Protein AF-E4Q4J7-F1 (afdb_monomer)

pLDDT: mean 89.7, std 11.18, range [38.16, 97.06]

Structure (mmCIF, N/CA/C/O backbone):
data_AF-E4Q4J7-F1
#
_entry.id   AF-E4Q4J7-F1
#
loop_
_atom_site.group_PDB
_atom_site.id
_atom_site.type_symbol
_atom_site.label_atom_id
_atom_site.label_alt_id
_atom_site.label_comp_id
_atom_site.label_asym_id
_atom_site.label_entity_id
_atom_site.label_seq_id
_atom_site.pdbx_PDB_ins_code
_atom_site.Cartn_x
_atom_site.Cartn_y
_atom_site.Cartn_z
_atom_site.occupancy
_atom_site.B_iso_or_equiv
_atom_site.auth_seq_id
_atom_site.auth_comp_id
_atom_site.auth_asym_id
_atom_site.auth_atom_id
_atom_site.pdbx_PDB_model_num
ATOM 1 N N . MET A 1 1 ? 32.613 -7.831 -65.034 1.00 47.16 1 MET A N 1
ATOM 2 C CA . MET A 1 1 ? 31.924 -8.223 -66.286 1.00 47.16 1 MET A CA 1
ATOM 3 C C . MET A 1 1 ? 30.961 -7.154 -66.832 1.00 47.16 1 MET A C 1
ATOM 5 O O . MET A 1 1 ? 30.734 -7.147 -68.027 1.00 47.16 1 MET A O 1
ATOM 9 N N . LEU A 1 2 ? 30.450 -6.207 -66.024 1.00 54.28 2 LEU A N 1
ATOM 10 C CA . LEU A 1 2 ? 29.530 -5.141 -66.487 1.00 54.28 2 LEU A CA 1
ATOM 11 C C . LEU A 1 2 ? 30.198 -3.933 -67.187 1.00 54.28 2 LEU A C 1
ATOM 13 O O . LEU A 1 2 ? 29.534 -3.194 -67.905 1.00 54.28 2 LEU A O 1
ATOM 17 N N . LEU A 1 3 ? 31.505 -3.721 -66.998 1.00 57.22 3 LEU A N 1
ATOM 18 C CA . LEU A 1 3 ? 32.235 -2.557 -67.534 1.00 57.22 3 LEU A CA 1
ATOM 19 C C . LEU A 1 3 ? 32.799 -2.752 -68.949 1.00 57.22 3 LEU A C 1
ATOM 21 O O . LEU A 1 3 ? 33.319 -1.803 -69.533 1.00 57.22 3 LEU A O 1
ATOM 25 N N . THR A 1 4 ? 32.759 -3.963 -69.501 1.00 58.78 4 THR A N 1
ATOM 26 C CA . THR A 1 4 ? 33.525 -4.295 -70.712 1.00 58.78 4 THR A CA 1
ATOM 27 C C . THR A 1 4 ? 32.867 -3.822 -72.007 1.00 58.78 4 THR A C 1
ATOM 29 O O . THR A 1 4 ? 33.585 -3.634 -72.981 1.00 58.78 4 THR A O 1
ATOM 32 N N . ASN A 1 5 ? 31.559 -3.529 -72.008 1.00 59.50 5 ASN A N 1
ATOM 33 C CA . ASN A 1 5 ? 30.788 -3.220 -73.225 1.00 59.50 5 ASN A CA 1
ATOM 34 C C . ASN A 1 5 ? 30.154 -1.809 -73.244 1.00 59.50 5 ASN A C 1
ATOM 36 O O . ASN A 1 5 ? 29.135 -1.574 -73.887 1.00 59.50 5 ASN A O 1
ATOM 40 N N . LEU A 1 6 ? 30.728 -0.864 -72.492 1.00 63.12 6 LEU A N 1
ATOM 41 C CA . LEU A 1 6 ? 30.251 0.520 -72.383 1.00 63.12 6 LEU A CA 1
ATOM 42 C C . LEU A 1 6 ? 31.199 1.484 -73.111 1.00 63.12 6 LEU A C 1
ATOM 44 O O . LEU A 1 6 ? 32.414 1.391 -72.943 1.00 63.12 6 LEU A O 1
ATOM 48 N N . GLU A 1 7 ? 30.658 2.446 -73.865 1.00 69.69 7 GLU A N 1
ATOM 49 C CA . GLU A 1 7 ? 31.434 3.568 -74.421 1.00 69.69 7 GLU A CA 1
ATOM 50 C C . GLU A 1 7 ? 32.222 4.282 -73.309 1.00 69.69 7 GLU A C 1
ATOM 52 O O . GLU A 1 7 ? 31.721 4.433 -72.192 1.00 69.69 7 GLU A O 1
ATOM 57 N N . MET A 1 8 ? 33.445 4.743 -73.596 1.00 74.19 8 MET A N 1
ATOM 58 C CA . MET A 1 8 ? 34.385 5.300 -72.603 1.00 74.19 8 MET A CA 1
ATOM 59 C C . MET A 1 8 ? 33.747 6.328 -71.651 1.00 74.19 8 MET A C 1
ATOM 61 O O . MET A 1 8 ? 33.983 6.287 -70.445 1.00 74.19 8 MET A O 1
ATOM 65 N N . ARG A 1 9 ? 32.856 7.186 -72.163 1.00 72.00 9 ARG A N 1
ATOM 66 C CA . ARG A 1 9 ? 32.102 8.178 -71.379 1.00 72.00 9 ARG A CA 1
ATOM 67 C C . ARG A 1 9 ? 31.254 7.553 -70.264 1.00 72.00 9 ARG A C 1
ATOM 69 O O . ARG A 1 9 ? 31.210 8.077 -69.155 1.00 72.00 9 ARG A O 1
ATOM 76 N N . LYS A 1 10 ? 30.609 6.415 -70.527 1.00 75.88 10 LYS A N 1
ATOM 77 C CA . LYS A 1 10 ? 29.767 5.708 -69.549 1.00 75.88 10 LYS A CA 1
ATOM 78 C C . LYS A 1 10 ? 30.607 5.044 -68.451 1.00 75.88 10 LYS A C 1
ATOM 80 O O . LYS A 1 10 ? 30.153 4.980 -67.313 1.00 75.88 10 LYS A O 1
ATOM 85 N N . LYS A 1 11 ? 31.844 4.620 -68.751 1.00 78.69 11 LYS A N 1
ATOM 86 C CA . LYS A 1 11 ? 32.778 4.066 -67.749 1.00 78.69 11 LYS A CA 1
ATOM 87 C C . LYS A 1 11 ? 33.185 5.112 -66.704 1.00 78.69 11 LYS A C 1
ATOM 89 O O . LYS A 1 11 ? 33.155 4.811 -65.515 1.00 78.69 11 LYS A O 1
ATOM 94 N N . PHE A 1 12 ? 33.498 6.339 -67.132 1.00 82.88 12 PHE A N 1
ATOM 95 C CA . PHE A 1 12 ? 33.847 7.437 -66.219 1.00 82.88 12 PHE A CA 1
ATOM 96 C C . PHE A 1 12 ? 32.668 7.873 -65.341 1.00 82.88 12 PHE A C 1
ATOM 98 O O . PHE A 1 12 ? 32.839 8.050 -64.137 1.00 82.88 12 PHE A O 1
ATOM 105 N N . ILE A 1 13 ? 31.463 7.978 -65.914 1.00 85.06 13 ILE A N 1
ATOM 106 C CA . ILE A 1 13 ? 30.245 8.312 -65.155 1.00 85.06 13 ILE A CA 1
ATOM 107 C C . ILE A 1 13 ? 29.952 7.234 -64.102 1.00 85.06 13 ILE A C 1
ATOM 109 O O . ILE A 1 13 ? 29.658 7.556 -62.954 1.00 85.06 13 ILE A O 1
ATOM 113 N N . LEU A 1 14 ? 30.084 5.954 -64.464 1.00 84.25 14 LEU A N 1
ATOM 114 C CA . LEU A 1 14 ? 29.868 4.844 -63.538 1.00 84.25 14 LEU A CA 1
ATOM 115 C C . LEU A 1 14 ? 30.886 4.845 -62.388 1.00 84.25 14 LEU A C 1
ATOM 117 O O . LEU A 1 14 ? 30.500 4.662 -61.238 1.00 84.25 14 LEU A O 1
ATOM 121 N N . ALA A 1 15 ? 32.167 5.088 -62.679 1.00 85.31 15 ALA A N 1
ATOM 122 C CA . ALA A 1 15 ? 33.211 5.169 -61.658 1.00 85.31 15 ALA A CA 1
ATOM 123 C C . ALA A 1 15 ? 32.968 6.325 -60.673 1.00 85.31 15 ALA A C 1
ATOM 125 O O . ALA A 1 15 ? 33.096 6.139 -59.463 1.00 85.31 15 ALA A O 1
ATOM 126 N N . PHE A 1 16 ? 32.551 7.488 -61.183 1.00 86.56 16 PHE A N 1
ATOM 127 C CA . PHE A 1 16 ? 32.196 8.640 -60.357 1.00 86.56 16 PHE A CA 1
ATOM 128 C C . PHE A 1 16 ? 31.006 8.341 -59.434 1.00 86.56 16 PHE A C 1
ATOM 130 O O . PHE A 1 16 ? 31.081 8.589 -58.232 1.00 86.56 16 PHE A O 1
ATOM 137 N N . LEU A 1 17 ? 29.938 7.737 -59.968 1.00 86.62 17 LEU A N 1
ATOM 138 C CA . LEU A 1 17 ? 28.767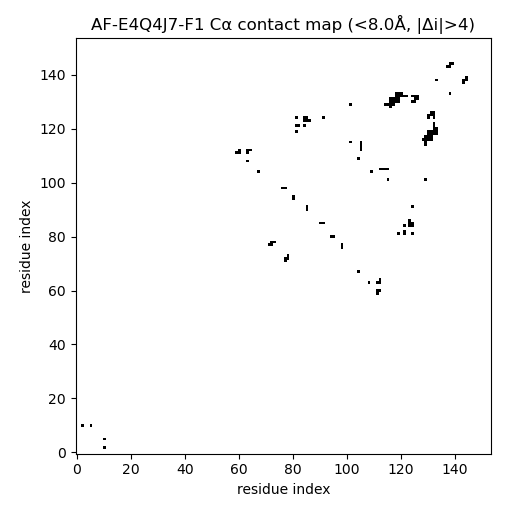 7.346 -59.178 1.00 86.62 17 LEU A CA 1
ATOM 139 C C . LEU A 1 17 ? 29.141 6.331 -58.092 1.00 86.62 17 LEU A C 1
ATOM 141 O O . LEU A 1 17 ? 28.819 6.532 -56.926 1.00 86.62 17 LEU A O 1
ATOM 145 N N . ILE A 1 18 ? 29.871 5.272 -58.444 1.00 88.00 18 ILE A N 1
ATOM 146 C CA . ILE A 1 18 ? 30.297 4.245 -57.483 1.00 88.00 18 ILE A CA 1
ATOM 147 C C . ILE A 1 18 ? 31.143 4.869 -56.363 1.00 88.00 18 ILE A C 1
ATOM 149 O O . ILE A 1 18 ? 30.888 4.612 -55.188 1.00 88.00 18 ILE A O 1
ATOM 153 N N . SER A 1 19 ? 32.098 5.737 -56.705 1.00 87.94 19 SER A N 1
ATOM 154 C CA . SER A 1 19 ? 32.949 6.410 -55.719 1.00 87.94 19 SER A CA 1
ATOM 155 C C . SER A 1 19 ? 32.176 7.356 -54.795 1.00 87.94 19 SER A C 1
ATOM 157 O O . SER A 1 19 ? 32.579 7.530 -53.649 1.00 87.94 19 SER A O 1
ATOM 159 N N . ALA A 1 20 ? 31.092 7.972 -55.271 1.00 89.19 20 ALA A N 1
ATOM 160 C CA . ALA A 1 20 ? 30.261 8.864 -54.465 1.00 89.19 20 ALA A CA 1
ATOM 161 C C . ALA A 1 20 ? 29.270 8.097 -53.572 1.00 89.19 20 ALA A C 1
ATOM 163 O O . ALA A 1 20 ? 29.040 8.482 -52.426 1.00 89.19 20 ALA A O 1
ATOM 164 N N . PHE A 1 21 ? 28.701 6.997 -54.073 1.00 91.69 21 PHE A N 1
ATOM 165 C CA . PHE A 1 21 ? 27.676 6.232 -53.361 1.00 91.69 21 PHE A CA 1
ATOM 166 C C . PHE A 1 21 ? 28.242 5.233 -52.354 1.00 91.69 21 PHE A C 1
ATOM 168 O O . PHE A 1 21 ? 27.626 5.042 -51.307 1.00 91.69 21 PHE A O 1
ATOM 175 N N . ILE A 1 22 ? 29.405 4.620 -52.614 1.00 92.69 22 ILE A N 1
ATOM 176 C CA . ILE A 1 22 ? 30.004 3.649 -51.681 1.00 92.69 22 ILE A CA 1
ATOM 177 C C . ILE A 1 22 ? 30.156 4.238 -50.265 1.00 92.69 22 ILE A C 1
ATOM 179 O O . ILE A 1 22 ? 29.662 3.609 -49.328 1.00 92.69 22 ILE A O 1
ATOM 183 N N . PRO A 1 23 ? 30.747 5.434 -50.066 1.00 93.06 23 PRO A N 1
ATOM 184 C CA . PRO A 1 23 ? 30.889 6.009 -48.729 1.00 93.06 23 PRO A CA 1
ATOM 185 C C . PRO A 1 23 ? 29.544 6.256 -48.036 1.00 93.06 23 PRO A C 1
ATOM 187 O O . PRO A 1 23 ? 29.406 5.983 -46.847 1.00 93.06 23 PRO A O 1
ATOM 190 N N . GLN A 1 24 ? 28.533 6.714 -48.780 1.00 95.12 24 GLN A N 1
ATOM 191 C CA . GLN A 1 24 ? 27.194 6.975 -48.241 1.00 95.12 24 GLN A CA 1
ATOM 192 C C . GLN A 1 24 ? 26.503 5.683 -47.788 1.00 95.12 24 GLN A C 1
ATOM 194 O O . GLN A 1 24 ? 25.906 5.642 -46.714 1.00 95.12 24 GLN A O 1
ATOM 199 N N . ILE A 1 25 ? 26.633 4.607 -48.569 1.00 94.31 25 ILE A N 1
ATOM 200 C CA . ILE A 1 25 ? 26.087 3.288 -48.223 1.00 94.31 25 ILE A CA 1
ATOM 201 C C . ILE A 1 25 ? 26.781 2.736 -46.975 1.00 94.31 25 ILE A C 1
ATOM 203 O O . ILE A 1 25 ? 26.106 2.259 -46.067 1.00 94.31 25 ILE A O 1
ATOM 207 N N . VAL A 1 26 ? 28.112 2.838 -46.893 1.00 94.94 26 VAL A N 1
ATOM 208 C CA . VAL A 1 26 ? 28.879 2.383 -45.722 1.00 94.94 26 VAL A CA 1
ATOM 209 C C . VAL A 1 26 ? 28.442 3.126 -44.459 1.00 94.94 26 VAL A C 1
ATOM 211 O O . VAL A 1 26 ? 28.166 2.491 -43.442 1.00 94.94 26 VAL A O 1
ATOM 214 N N . LEU A 1 27 ? 28.307 4.454 -44.527 1.00 95.38 27 LEU A N 1
ATOM 215 C CA . LEU A 1 27 ? 27.806 5.255 -43.408 1.00 95.38 27 LEU A CA 1
ATOM 216 C C . LEU A 1 27 ? 26.376 4.861 -43.023 1.00 95.38 27 LEU A C 1
ATOM 218 O O . LEU A 1 27 ? 26.091 4.681 -41.841 1.00 95.38 27 LEU A O 1
ATOM 222 N N . GLY A 1 28 ? 25.496 4.666 -44.008 1.00 95.12 28 GLY A N 1
ATOM 223 C CA . GLY A 1 28 ? 24.122 4.220 -43.783 1.00 95.12 28 GLY A CA 1
ATOM 224 C C . GLY A 1 28 ? 24.048 2.868 -43.071 1.00 95.12 28 GLY A C 1
ATOM 225 O O . GLY A 1 28 ? 23.287 2.723 -42.117 1.00 95.12 28 GLY A O 1
ATOM 226 N N . ILE A 1 29 ? 24.880 1.902 -43.474 1.00 96.06 29 ILE A N 1
ATOM 227 C CA . ILE A 1 29 ? 24.954 0.579 -42.837 1.00 96.06 29 ILE A CA 1
ATOM 228 C C . ILE A 1 29 ? 25.428 0.705 -41.387 1.00 96.06 29 ILE A C 1
ATOM 230 O O . ILE A 1 29 ? 24.801 0.142 -40.492 1.00 96.06 29 ILE A O 1
ATOM 234 N N . ILE A 1 30 ? 26.496 1.465 -41.130 1.00 95.75 30 ILE A N 1
ATOM 235 C CA . ILE A 1 30 ? 27.017 1.664 -39.769 1.00 95.75 30 ILE A CA 1
ATOM 236 C C . ILE A 1 30 ? 25.954 2.317 -38.880 1.00 95.75 30 ILE A C 1
ATOM 238 O O . ILE A 1 30 ? 25.717 1.858 -37.762 1.00 95.75 30 ILE A O 1
ATOM 242 N N . LEU A 1 31 ? 25.284 3.363 -39.367 1.00 94.75 31 LEU A N 1
ATOM 243 C CA . LEU A 1 31 ? 24.216 4.037 -38.629 1.00 94.75 31 LEU A CA 1
ATOM 244 C C . LEU A 1 31 ? 23.050 3.091 -38.339 1.00 94.75 31 LEU A C 1
ATOM 246 O O . LEU A 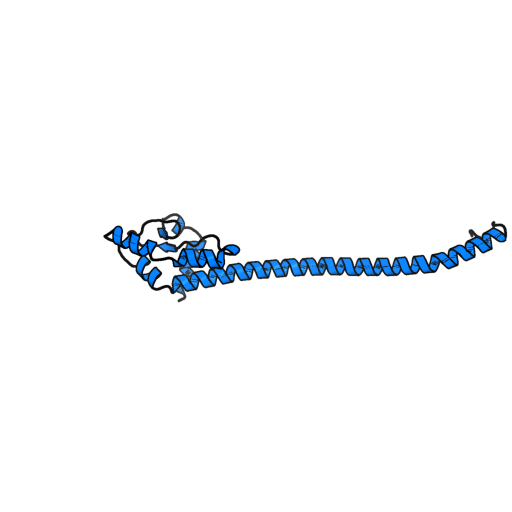1 31 ? 22.590 3.024 -37.202 1.00 94.75 31 LEU A O 1
ATOM 250 N N . PHE A 1 32 ? 22.612 2.322 -39.335 1.00 95.50 32 PHE A N 1
ATOM 251 C CA . PHE A 1 32 ? 21.530 1.358 -39.175 1.00 95.50 32 PHE A CA 1
ATOM 252 C C . PHE A 1 32 ? 21.853 0.300 -38.112 1.00 95.50 32 PHE A C 1
ATOM 254 O O . PHE A 1 32 ? 21.036 0.053 -37.226 1.00 95.50 32 PHE A O 1
ATOM 261 N N . LEU A 1 33 ? 23.058 -0.278 -38.148 1.00 94.50 33 LEU A N 1
ATOM 262 C CA . LEU A 1 33 ? 23.490 -1.278 -37.167 1.00 94.50 33 LEU A CA 1
ATOM 263 C C . LEU A 1 33 ? 23.525 -0.708 -35.742 1.00 94.50 33 LEU A C 1
ATOM 265 O O . LEU A 1 33 ? 23.045 -1.356 -34.811 1.00 94.50 33 LEU A O 1
ATOM 269 N N . ASN A 1 34 ? 24.030 0.518 -35.570 1.00 93.69 34 ASN A N 1
ATOM 270 C CA . ASN A 1 34 ? 24.059 1.187 -34.266 1.00 93.69 34 ASN A CA 1
ATOM 271 C C . ASN A 1 34 ? 22.652 1.494 -33.743 1.00 93.69 34 ASN A C 1
ATOM 273 O O . ASN A 1 34 ? 22.342 1.197 -32.590 1.00 93.69 34 ASN A O 1
ATOM 277 N N . LEU A 1 35 ? 21.776 2.046 -34.587 1.00 93.25 35 LEU A N 1
ATOM 278 C CA . LEU A 1 35 ? 20.394 2.348 -34.208 1.00 93.25 35 LEU A CA 1
ATOM 279 C C . LEU A 1 35 ? 19.632 1.083 -33.815 1.00 93.25 35 LEU A C 1
ATOM 281 O O . LEU A 1 35 ? 18.884 1.095 -32.835 1.00 93.25 35 LEU A O 1
ATOM 285 N N . HIS A 1 36 ? 19.849 -0.015 -34.538 1.00 92.88 36 HIS A N 1
ATOM 286 C CA . HIS A 1 36 ? 19.245 -1.298 -34.209 1.00 92.88 36 HIS A CA 1
ATOM 287 C C . HIS A 1 36 ? 19.715 -1.808 -32.838 1.00 92.88 36 HIS A C 1
ATOM 289 O O . HIS A 1 36 ? 18.889 -2.204 -32.014 1.00 92.88 36 HIS A O 1
ATOM 295 N N . ALA A 1 37 ? 21.022 -1.748 -32.559 1.00 91.19 37 ALA A N 1
ATOM 296 C CA . ALA A 1 37 ? 21.584 -2.152 -31.269 1.00 91.19 37 ALA A CA 1
ATOM 297 C C . ALA A 1 37 ? 21.025 -1.318 -30.102 1.00 91.19 37 ALA A C 1
ATOM 299 O O . ALA A 1 37 ? 20.540 -1.883 -29.121 1.00 91.19 37 ALA A O 1
ATOM 300 N N . ILE A 1 38 ? 21.000 0.012 -30.247 1.00 92.56 38 ILE A N 1
ATOM 301 C CA . ILE A 1 38 ? 20.454 0.939 -29.241 1.00 92.56 38 ILE A CA 1
ATOM 302 C C . ILE A 1 38 ? 18.966 0.667 -28.999 1.00 92.56 38 ILE A C 1
ATOM 304 O O . ILE A 1 38 ? 18.509 0.646 -27.858 1.00 92.56 38 ILE A O 1
ATOM 308 N N . THR A 1 39 ? 18.192 0.441 -30.062 1.00 90.94 39 THR A N 1
ATOM 309 C CA . THR A 1 39 ? 16.748 0.184 -29.948 1.00 90.94 39 THR A CA 1
ATOM 310 C C . THR A 1 39 ? 16.474 -1.119 -29.200 1.00 90.94 39 THR A C 1
ATOM 312 O O . THR A 1 39 ? 15.604 -1.152 -28.327 1.00 90.94 39 THR A O 1
ATOM 315 N N . LEU A 1 40 ? 17.236 -2.175 -29.494 1.00 91.31 40 LEU A N 1
ATOM 316 C CA . LEU A 1 40 ? 17.114 -3.459 -28.808 1.00 91.31 40 LEU A CA 1
ATOM 317 C C . LEU A 1 40 ? 17.476 -3.342 -27.321 1.00 91.31 40 LEU A C 1
ATOM 319 O O . LEU A 1 40 ? 16.730 -3.815 -26.462 1.00 91.31 40 LEU A O 1
ATOM 323 N N . GLU A 1 41 ? 18.587 -2.677 -27.009 1.00 93.31 41 GLU A N 1
ATOM 324 C CA . GLU A 1 41 ? 19.016 -2.449 -25.629 1.00 93.31 41 GLU A CA 1
ATOM 325 C C . GLU A 1 41 ? 17.989 -1.619 -24.847 1.00 93.31 41 GLU A C 1
ATOM 327 O O . GLU A 1 41 ? 17.607 -1.982 -23.731 1.00 93.31 41 GLU A O 1
ATOM 332 N N . ASN A 1 42 ? 17.466 -0.552 -25.454 1.00 92.31 42 ASN A N 1
ATOM 333 C CA . ASN A 1 42 ? 16.413 0.267 -24.863 1.00 92.31 42 ASN A CA 1
ATOM 334 C C . ASN A 1 42 ? 15.140 -0.541 -24.605 1.00 92.31 42 ASN A C 1
ATOM 336 O O . ASN A 1 42 ? 14.562 -0.421 -23.528 1.00 92.31 42 ASN A O 1
ATOM 340 N N . ALA A 1 43 ? 14.711 -1.394 -25.540 1.00 87.75 43 ALA A N 1
ATOM 341 C CA . ALA A 1 43 ? 13.535 -2.241 -25.347 1.00 87.75 43 ALA A CA 1
ATOM 342 C C . ALA A 1 43 ? 13.708 -3.196 -24.150 1.00 87.75 43 ALA A C 1
ATOM 344 O O . ALA A 1 43 ? 12.807 -3.324 -23.312 1.00 87.75 43 ALA A O 1
ATOM 345 N N . ILE A 1 44 ? 14.887 -3.810 -24.012 1.00 90.44 44 ILE A N 1
ATOM 346 C CA . ILE A 1 44 ? 15.211 -4.695 -22.882 1.00 90.44 44 ILE A CA 1
ATOM 347 C C . ILE A 1 44 ? 15.234 -3.907 -21.566 1.00 90.44 44 ILE A C 1
ATOM 349 O O . ILE A 1 44 ? 14.627 -4.327 -20.577 1.00 90.44 44 ILE A O 1
ATOM 353 N N . ASN A 1 45 ? 15.907 -2.758 -21.541 1.00 92.38 45 ASN A N 1
ATOM 354 C CA . ASN A 1 45 ? 16.042 -1.933 -20.341 1.00 92.38 45 ASN A CA 1
ATOM 355 C C . ASN A 1 45 ? 14.704 -1.332 -19.900 1.00 92.38 45 ASN A C 1
ATOM 357 O O . ASN A 1 45 ? 14.402 -1.338 -18.708 1.00 92.38 45 ASN A O 1
ATOM 361 N N . ASN A 1 46 ? 13.870 -0.888 -20.840 1.00 88.94 46 ASN A N 1
ATOM 362 C CA . ASN A 1 46 ? 12.519 -0.408 -20.556 1.00 88.94 46 ASN A CA 1
ATOM 363 C C . ASN A 1 46 ? 11.650 -1.520 -19.963 1.00 88.94 46 ASN A C 1
ATOM 365 O O . ASN A 1 46 ? 10.975 -1.297 -18.965 1.00 88.94 46 ASN A O 1
ATOM 369 N N . THR A 1 47 ? 11.729 -2.741 -20.500 1.00 85.94 47 THR A N 1
ATOM 370 C CA . THR A 1 47 ? 11.006 -3.892 -19.931 1.00 85.94 47 THR A CA 1
ATOM 371 C C . THR A 1 47 ? 11.438 -4.168 -18.489 1.00 85.94 47 THR A C 1
ATOM 373 O O . THR A 1 47 ? 10.595 -4.342 -17.609 1.00 85.94 47 THR A O 1
ATOM 376 N N . LYS A 1 48 ? 12.749 -4.157 -18.211 1.00 91.81 48 LYS A N 1
ATOM 377 C CA . LYS A 1 48 ? 13.278 -4.340 -16.849 1.00 91.81 48 LYS A CA 1
ATOM 378 C C . LYS A 1 48 ? 12.827 -3.227 -15.899 1.00 91.81 48 LYS A C 1
ATOM 380 O O . LYS A 1 48 ? 12.421 -3.532 -14.780 1.00 91.81 48 LYS A O 1
ATOM 385 N N . ARG A 1 49 ? 12.872 -1.965 -16.340 1.00 93.56 49 ARG A N 1
ATOM 386 C CA . ARG A 1 49 ? 12.410 -0.804 -15.561 1.00 93.56 49 ARG A CA 1
ATOM 387 C C . ARG A 1 49 ? 10.929 -0.906 -15.232 1.00 93.56 49 ARG A C 1
ATOM 389 O O . ARG A 1 49 ? 10.583 -0.830 -14.064 1.00 93.56 49 ARG A O 1
ATOM 396 N N . ASN A 1 50 ? 10.088 -1.228 -16.213 1.00 93.19 50 ASN A N 1
ATOM 397 C CA . ASN A 1 50 ? 8.654 -1.403 -15.989 1.00 93.19 50 ASN A CA 1
ATOM 398 C C . ASN A 1 50 ? 8.367 -2.456 -14.905 1.00 93.19 50 ASN A C 1
ATOM 400 O O . ASN A 1 50 ? 7.528 -2.239 -14.035 1.00 93.19 50 ASN A O 1
ATOM 404 N N . VAL A 1 51 ? 9.086 -3.586 -14.907 1.00 94.38 51 VAL A N 1
ATOM 405 C CA . VAL A 1 51 ? 8.945 -4.611 -13.855 1.00 94.38 51 VAL A CA 1
ATOM 406 C C . VAL A 1 51 ? 9.406 -4.090 -12.490 1.00 94.38 51 VAL A C 1
ATOM 408 O O . VAL A 1 51 ? 8.765 -4.368 -11.475 1.00 94.38 51 VAL A O 1
ATOM 411 N N . GLN A 1 52 ? 10.505 -3.333 -12.441 1.00 94.75 52 GLN A N 1
ATOM 412 C CA . GLN A 1 52 ? 10.983 -2.706 -11.205 1.00 94.75 52 GLN A CA 1
ATOM 413 C C . GLN A 1 52 ? 9.985 -1.680 -10.660 1.00 94.75 52 GLN A C 1
ATOM 415 O O . GLN A 1 52 ? 9.745 -1.664 -9.452 1.00 94.75 52 GLN A O 1
ATOM 420 N N . ASP A 1 53 ? 9.366 -0.889 -11.531 1.00 94.38 53 ASP A N 1
ATOM 421 C CA . ASP A 1 53 ? 8.360 0.103 -11.161 1.00 94.38 53 ASP A CA 1
ATOM 422 C C . ASP A 1 53 ? 7.111 -0.576 -10.598 1.00 94.38 53 ASP A C 1
ATOM 424 O O . ASP A 1 53 ? 6.662 -0.222 -9.510 1.00 94.38 53 ASP A O 1
ATOM 428 N N . VAL A 1 54 ? 6.620 -1.639 -11.247 1.00 94.56 54 VAL A N 1
ATOM 429 C CA . VAL A 1 54 ? 5.510 -2.455 -10.722 1.00 94.56 54 VAL A CA 1
ATOM 430 C C . VAL A 1 54 ? 5.854 -3.042 -9.353 1.00 94.56 54 VAL A C 1
ATOM 432 O O . VAL A 1 54 ? 5.041 -2.979 -8.429 1.00 94.56 54 VAL A O 1
ATOM 435 N N . LYS A 1 55 ? 7.069 -3.582 -9.183 1.00 94.44 55 LYS A N 1
ATOM 436 C CA . LYS A 1 55 ? 7.531 -4.107 -7.888 1.00 94.44 55 LYS A CA 1
ATOM 437 C C . LYS A 1 55 ? 7.538 -3.017 -6.817 1.00 94.44 55 LYS A C 1
ATOM 439 O O . LYS A 1 55 ? 7.122 -3.278 -5.689 1.00 94.44 55 LYS A O 1
ATOM 444 N N . LYS A 1 56 ? 8.010 -1.817 -7.154 1.00 94.88 56 LYS A N 1
ATOM 445 C CA . LYS A 1 56 ? 8.044 -0.676 -6.237 1.00 94.88 56 LYS A CA 1
ATOM 446 C C . LYS A 1 56 ? 6.634 -0.246 -5.845 1.00 94.88 56 LYS A C 1
ATOM 448 O O . LYS A 1 56 ? 6.350 -0.170 -4.658 1.00 94.88 56 LYS A O 1
ATOM 453 N N . SER A 1 57 ? 5.732 -0.080 -6.810 1.00 93.56 57 SER A N 1
ATOM 454 C CA . SER A 1 57 ? 4.334 0.264 -6.536 1.00 93.56 57 SER A CA 1
ATOM 455 C C . SER A 1 57 ? 3.648 -0.772 -5.646 1.00 93.56 57 SER A C 1
ATOM 457 O O . SER A 1 57 ? 2.980 -0.402 -4.684 1.00 93.56 57 SER A O 1
ATOM 459 N N . LEU A 1 58 ? 3.849 -2.068 -5.905 1.00 95.50 58 LEU A N 1
ATOM 460 C CA . LEU A 1 58 ? 3.311 -3.126 -5.047 1.00 95.50 58 LEU A CA 1
ATOM 461 C C . LEU A 1 58 ? 3.895 -3.058 -3.630 1.00 95.50 58 LEU A C 1
ATOM 463 O O . LEU A 1 58 ? 3.162 -3.192 -2.653 1.00 95.50 58 LEU A O 1
ATOM 467 N N . SER A 1 59 ? 5.204 -2.832 -3.516 1.00 95.75 59 SER A N 1
ATOM 468 C CA . SER A 1 59 ? 5.874 -2.652 -2.228 1.00 95.75 59 SER A CA 1
ATOM 469 C C . SER A 1 59 ? 5.293 -1.470 -1.450 1.00 95.75 59 SER A C 1
ATOM 471 O O . SER A 1 59 ? 5.010 -1.620 -0.267 1.00 95.75 59 SER A O 1
ATOM 473 N N . ASP A 1 60 ? 5.056 -0.330 -2.097 1.00 92.88 60 ASP A N 1
ATOM 474 C CA . ASP A 1 60 ? 4.487 0.860 -1.455 1.00 92.88 60 ASP A CA 1
ATOM 475 C C . ASP A 1 60 ? 3.048 0.609 -0.970 1.00 92.88 60 ASP A C 1
ATOM 477 O O . ASP A 1 60 ? 2.673 1.013 0.132 1.00 92.88 60 ASP A O 1
ATOM 481 N N . VAL A 1 61 ? 2.236 -0.111 -1.756 1.00 95.69 61 VAL A N 1
ATOM 482 C CA . VAL A 1 61 ? 0.883 -0.526 -1.342 1.00 95.69 61 VAL A CA 1
ATOM 483 C C . VAL A 1 61 ? 0.943 -1.439 -0.114 1.00 95.69 61 VAL A C 1
ATOM 485 O O . VAL A 1 61 ? 0.230 -1.202 0.862 1.00 95.69 61 VAL A O 1
ATOM 488 N N . LEU A 1 62 ? 1.812 -2.455 -0.130 1.00 95.00 62 LEU A N 1
ATOM 489 C CA . LEU A 1 62 ? 1.962 -3.398 0.983 1.00 95.00 62 LEU A CA 1
ATOM 490 C C . LEU A 1 62 ? 2.495 -2.720 2.248 1.00 95.00 62 LEU A C 1
ATOM 492 O O . LEU A 1 62 ? 1.981 -2.974 3.334 1.00 95.00 62 LEU A O 1
ATOM 496 N N . GLN A 1 63 ? 3.485 -1.835 2.122 1.00 95.25 63 GLN A N 1
ATOM 497 C CA . GLN A 1 63 ? 4.027 -1.084 3.256 1.00 95.25 63 GLN A CA 1
ATOM 498 C C . GLN A 1 63 ? 2.964 -0.189 3.895 1.00 95.25 63 GLN A C 1
ATOM 500 O O . GLN A 1 63 ? 2.838 -0.187 5.119 1.00 95.25 63 GLN A O 1
ATOM 505 N N . ASN A 1 64 ? 2.141 0.497 3.094 1.00 95.31 64 ASN A N 1
ATOM 506 C CA . ASN A 1 64 ? 1.025 1.287 3.619 1.00 95.31 64 ASN A CA 1
ATOM 507 C C . ASN A 1 64 ? -0.003 0.408 4.340 1.00 95.31 64 ASN A C 1
ATOM 509 O O . ASN A 1 64 ? -0.447 0.762 5.431 1.00 95.31 64 ASN A O 1
ATOM 513 N N . ALA A 1 65 ? -0.353 -0.751 3.774 1.00 94.56 65 ALA A N 1
ATOM 514 C CA . ALA A 1 65 ? -1.286 -1.685 4.402 1.00 94.56 65 ALA A CA 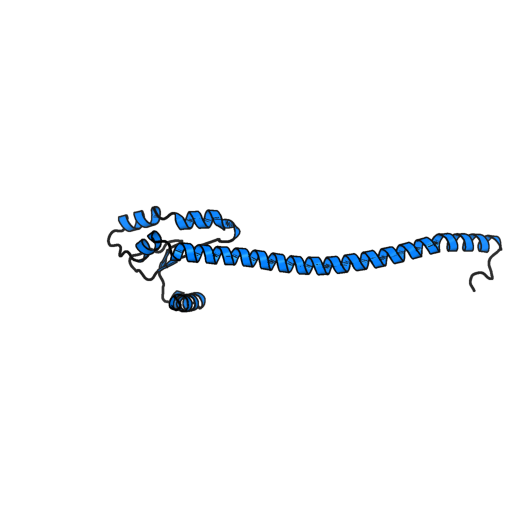1
ATOM 515 C C . ALA A 1 65 ? -0.762 -2.209 5.751 1.00 94.56 65 ALA A C 1
ATOM 517 O O . ALA A 1 65 ? -1.512 -2.249 6.729 1.00 94.56 65 ALA A O 1
ATOM 518 N N . VAL A 1 66 ? 0.526 -2.561 5.831 1.00 93.94 66 VAL A N 1
ATOM 519 C CA . VAL A 1 66 ? 1.180 -2.996 7.079 1.00 93.94 66 VAL A CA 1
ATOM 520 C C . VAL A 1 66 ? 1.221 -1.862 8.099 1.00 93.94 66 VAL A C 1
ATOM 522 O O . VAL A 1 66 ? 0.860 -2.070 9.255 1.00 93.94 66 VAL A O 1
ATOM 525 N N . TYR A 1 67 ? 1.612 -0.657 7.682 1.00 95.38 67 TYR A N 1
ATOM 526 C CA . TYR A 1 67 ? 1.653 0.511 8.560 1.00 95.38 67 TYR A CA 1
ATOM 527 C C . TYR A 1 67 ? 0.277 0.816 9.164 1.00 95.38 67 TYR A C 1
ATOM 529 O O . TYR A 1 67 ? 0.161 0.954 10.380 1.00 95.38 67 TYR A O 1
ATOM 537 N N . ILE A 1 68 ? -0.769 0.858 8.333 1.00 96.12 68 ILE A N 1
ATOM 538 C CA . ILE A 1 68 ? -2.155 1.070 8.775 1.00 96.12 68 ILE A CA 1
ATOM 539 C C . ILE A 1 68 ? -2.585 -0.031 9.743 1.00 96.12 68 ILE A C 1
ATOM 541 O O . ILE A 1 68 ? -3.120 0.274 10.805 1.00 96.12 68 ILE A O 1
ATOM 545 N N . SER A 1 69 ? -2.318 -1.296 9.405 1.00 94.19 69 SER A N 1
ATOM 546 C CA . SER A 1 69 ? -2.682 -2.436 10.254 1.00 94.19 69 SER A CA 1
ATOM 547 C C . SER A 1 69 ? -2.027 -2.336 11.631 1.00 94.19 69 SER A C 1
ATOM 549 O O . SER A 1 69 ? -2.713 -2.464 12.638 1.00 94.19 69 SER A O 1
ATOM 551 N N . ASN A 1 70 ? -0.728 -2.026 11.688 1.00 94.44 70 ASN A N 1
ATOM 552 C CA . ASN A 1 70 ? -0.002 -1.852 12.948 1.00 94.44 70 ASN A CA 1
ATOM 553 C C . ASN A 1 70 ? -0.500 -0.642 13.741 1.00 94.44 70 ASN A C 1
ATOM 555 O O . ASN A 1 70 ? -0.640 -0.721 14.959 1.00 94.44 70 ASN A O 1
ATOM 559 N N . LYS A 1 71 ? -0.786 0.474 13.062 1.00 95.81 71 LYS A N 1
ATOM 560 C CA . LYS A 1 71 ? -1.312 1.677 13.711 1.00 95.81 71 LYS A CA 1
ATOM 561 C C . LYS A 1 71 ? -2.661 1.402 14.372 1.00 95.81 71 LYS A C 1
ATOM 563 O O . LYS A 1 71 ? -2.836 1.766 15.526 1.00 95.81 71 LYS A O 1
ATOM 568 N N . LEU A 1 72 ? -3.575 0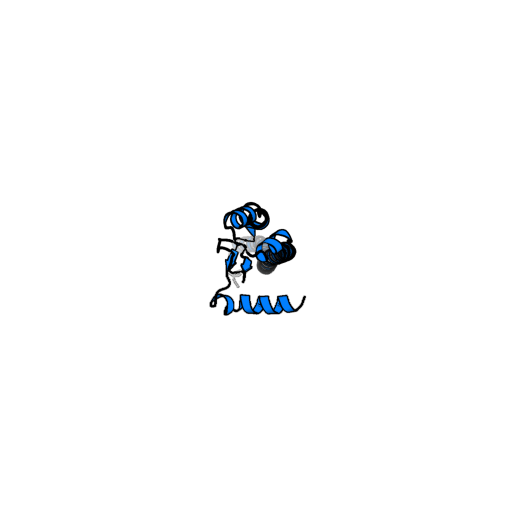.741 13.660 1.00 95.88 72 LEU A N 1
ATOM 569 C CA . LEU A 1 72 ? -4.895 0.373 14.177 1.00 95.88 72 LEU A CA 1
ATOM 570 C C . LEU A 1 72 ? -4.802 -0.697 15.270 1.00 95.88 72 LEU A C 1
ATOM 572 O O . LEU A 1 72 ? -5.513 -0.611 16.262 1.00 95.88 72 LEU A O 1
ATOM 576 N N . TYR A 1 73 ? -3.902 -1.672 15.130 1.00 92.50 73 TYR A N 1
ATOM 577 C CA . TYR A 1 73 ? -3.673 -2.699 16.150 1.00 92.50 73 TYR A CA 1
ATOM 578 C C . TYR A 1 73 ? -3.227 -2.104 17.495 1.00 92.50 73 TYR A C 1
ATOM 580 O O . TYR A 1 73 ? -3.634 -2.581 18.549 1.00 92.50 73 TYR A O 1
ATOM 588 N N . LEU A 1 74 ? -2.409 -1.048 17.461 1.00 94.94 74 LEU A N 1
ATOM 589 C CA . LEU A 1 74 ? -1.904 -0.357 18.652 1.00 94.94 74 LEU A CA 1
ATOM 590 C C . LEU A 1 74 ? -2.798 0.810 19.109 1.00 94.94 74 LEU A C 1
ATOM 592 O O . LEU A 1 74 ? -2.468 1.496 20.081 1.00 94.94 74 LEU A O 1
ATOM 596 N N . ASP A 1 75 ? -3.907 1.069 18.417 1.00 97.06 75 ASP A N 1
ATOM 597 C CA . ASP A 1 75 ? -4.817 2.162 18.739 1.00 97.06 75 ASP A CA 1
ATOM 598 C C . ASP A 1 75 ? -5.660 1.803 19.968 1.00 97.06 75 ASP A C 1
ATOM 600 O O . ASP A 1 75 ? -6.558 0.959 19.925 1.00 97.06 75 ASP A O 1
ATOM 604 N N . LYS A 1 76 ? -5.381 2.491 21.079 1.00 96.44 76 LYS A N 1
ATOM 605 C CA . LYS A 1 76 ? -6.097 2.299 22.343 1.00 96.44 76 LYS A CA 1
ATOM 606 C C . LYS A 1 76 ? -7.592 2.564 22.210 1.00 96.44 76 LYS A C 1
ATOM 608 O O . LYS A 1 76 ? -8.379 1.777 22.716 1.00 96.44 76 LYS A O 1
ATOM 613 N N . LYS A 1 77 ? -7.989 3.620 21.495 1.00 96.25 77 LYS A N 1
ATOM 614 C CA . LYS A 1 77 ? -9.405 3.970 21.355 1.00 96.25 77 LYS A CA 1
ATOM 615 C C . LYS A 1 77 ? -10.145 2.898 20.563 1.00 96.25 77 LYS A C 1
ATOM 617 O O . LYS A 1 77 ? -11.253 2.528 20.933 1.00 96.25 77 LYS A O 1
ATOM 622 N N . LEU A 1 78 ? -9.527 2.359 19.511 1.00 96.69 78 LEU A N 1
ATOM 623 C CA . LEU A 1 78 ? -10.105 1.229 18.784 1.00 96.69 78 LEU A CA 1
ATOM 624 C C . LEU A 1 78 ? -10.211 -0.016 19.673 1.00 96.69 78 LEU A C 1
ATOM 626 O O . LEU A 1 78 ? -11.251 -0.669 19.682 1.00 96.69 78 LEU A O 1
ATOM 630 N N . SER A 1 79 ? -9.162 -0.327 20.437 1.00 96.19 79 SER A N 1
ATOM 631 C CA . SER A 1 79 ? -9.164 -1.447 21.386 1.00 96.19 79 SER A CA 1
ATOM 632 C C . SER A 1 79 ? -10.279 -1.320 22.429 1.00 96.19 79 SER A C 1
AT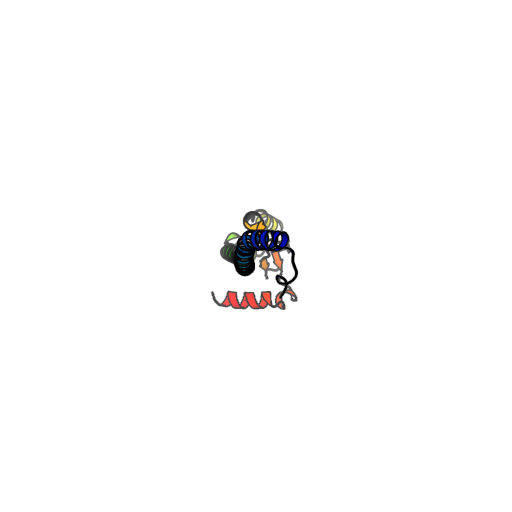OM 634 O O . SER A 1 79 ? -10.964 -2.306 22.716 1.00 96.19 79 SER A O 1
ATOM 636 N N . ASP A 1 80 ? -10.495 -0.117 22.963 1.00 96.31 80 ASP A N 1
ATOM 637 C CA . ASP A 1 80 ? -11.548 0.171 23.940 1.00 96.31 80 ASP A CA 1
ATOM 638 C C . ASP A 1 80 ? -12.938 -0.050 23.330 1.00 96.31 80 ASP A C 1
ATOM 640 O O . ASP A 1 80 ? -13.771 -0.732 23.929 1.00 96.31 80 ASP A O 1
ATOM 644 N N . ILE A 1 81 ? -13.172 0.430 22.103 1.00 96.12 81 ILE A N 1
ATOM 645 C CA . ILE A 1 81 ? -14.429 0.204 21.368 1.00 96.12 81 ILE A CA 1
ATOM 646 C C . ILE A 1 81 ? -14.671 -1.292 21.147 1.00 96.12 81 ILE A C 1
ATOM 648 O O . ILE A 1 81 ? -15.774 -1.789 21.365 1.00 96.12 81 ILE A O 1
ATOM 652 N N . LEU A 1 82 ? -13.645 -2.034 20.720 1.00 95.25 82 LEU A N 1
ATOM 653 C CA . LEU A 1 82 ? -13.771 -3.464 20.431 1.00 95.25 82 LEU A CA 1
ATOM 654 C C . LEU A 1 82 ? -14.054 -4.300 21.686 1.00 95.25 82 LEU A C 1
ATOM 656 O O . LEU A 1 82 ? -14.768 -5.302 21.599 1.00 95.25 82 LEU A O 1
ATOM 660 N N . SER A 1 83 ? -13.518 -3.879 22.832 1.00 95.06 83 SER A N 1
ATOM 661 C CA . SER A 1 83 ? -13.614 -4.601 24.107 1.00 95.06 83 SER A CA 1
ATOM 662 C C . SER A 1 83 ? -14.816 -4.185 24.960 1.00 95.06 83 SER A C 1
ATOM 664 O O . SER A 1 83 ? -15.148 -4.879 25.917 1.00 95.06 83 SER A O 1
ATOM 666 N N . THR A 1 84 ? -15.468 -3.064 24.644 1.00 95.94 84 THR A N 1
ATOM 667 C CA . THR A 1 84 ? -16.617 -2.564 25.408 1.00 95.94 84 THR A CA 1
ATOM 668 C C . THR A 1 84 ? -17.877 -3.364 25.087 1.00 95.94 84 THR A C 1
ATOM 670 O O . THR A 1 84 ? -18.289 -3.477 23.933 1.00 95.94 84 THR A O 1
ATOM 673 N N . GLU A 1 85 ? -18.533 -3.888 26.120 1.00 94.75 85 GLU A N 1
ATOM 674 C CA . GLU A 1 85 ? -19.885 -4.436 26.006 1.00 94.75 85 GLU A CA 1
ATOM 675 C C . GLU A 1 85 ? -20.903 -3.297 26.114 1.00 94.75 85 GLU A C 1
ATOM 677 O O . GLU A 1 85 ? -21.045 -2.649 27.155 1.00 94.75 85 GLU A O 1
ATOM 682 N N . TYR A 1 86 ? -21.603 -3.021 25.017 1.00 93.69 86 TYR A N 1
ATOM 683 C CA . TYR A 1 86 ? -22.561 -1.922 24.946 1.00 93.69 86 TYR A CA 1
ATOM 684 C C . TYR A 1 86 ? -23.960 -2.394 25.336 1.00 93.69 86 TYR A C 1
ATOM 686 O O . TYR A 1 86 ? -24.574 -3.201 24.642 1.00 93.69 86 TYR A O 1
ATOM 694 N N . SER A 1 87 ? -24.482 -1.845 26.432 1.00 92.62 87 SER A N 1
ATOM 695 C CA . SER A 1 87 ? -25.892 -1.972 26.828 1.00 92.62 87 SER A CA 1
ATOM 696 C C . SER A 1 87 ? -26.759 -0.814 26.320 1.00 92.62 87 SER A C 1
ATOM 698 O O . SER A 1 87 ? -27.967 -0.976 26.168 1.00 92.62 87 SER A O 1
ATOM 700 N N . ASP A 1 88 ? -26.142 0.335 26.028 1.00 92.31 88 ASP A N 1
ATOM 701 C CA . ASP A 1 88 ? -26.790 1.539 25.506 1.00 92.31 88 ASP A CA 1
ATOM 702 C C . ASP A 1 88 ? -26.273 1.861 24.098 1.00 92.31 88 ASP A C 1
ATOM 704 O O . ASP A 1 88 ? -25.077 2.084 23.878 1.00 92.31 88 ASP A O 1
ATOM 708 N N . VAL A 1 89 ? -27.201 1.914 23.142 1.00 90.12 89 VAL A N 1
ATOM 709 C CA . VAL A 1 89 ? -26.932 2.235 21.734 1.00 90.12 89 VAL A CA 1
ATOM 710 C C . VAL A 1 89 ? -26.404 3.664 21.574 1.00 90.12 89 VAL A C 1
ATOM 712 O O . VAL A 1 89 ? -25.611 3.926 20.671 1.00 90.12 89 VAL A O 1
ATOM 715 N N . SER A 1 90 ? -26.788 4.585 22.460 1.00 93.94 90 SER A N 1
ATOM 716 C CA . SER A 1 90 ? -26.355 5.987 22.417 1.00 93.94 90 SER A CA 1
ATOM 717 C C . SER A 1 90 ? -24.845 6.102 22.620 1.00 93.94 90 SER A C 1
ATOM 719 O O . SER A 1 90 ? -24.166 6.790 21.859 1.00 93.94 90 SER A O 1
ATOM 721 N N . LYS A 1 91 ? -24.307 5.351 23.590 1.00 94.25 91 LYS A N 1
ATOM 722 C CA . LYS A 1 91 ? -22.868 5.292 23.867 1.00 94.25 91 LYS A CA 1
ATOM 723 C C . LYS A 1 91 ? -22.094 4.656 22.710 1.00 94.25 91 LYS A C 1
ATOM 725 O O . LYS A 1 91 ? -21.049 5.164 22.318 1.00 94.25 91 LYS A O 1
ATOM 730 N N . LEU A 1 92 ? -22.633 3.585 22.119 1.00 93.88 92 LEU A N 1
ATOM 731 C CA . LEU A 1 92 ? -22.039 2.956 20.934 1.00 93.88 92 LEU A CA 1
ATOM 732 C C . LEU A 1 92 ? -21.937 3.942 19.764 1.00 93.88 92 LEU A C 1
ATOM 734 O O . LEU A 1 92 ? -20.907 4.028 19.096 1.00 93.88 92 LEU A O 1
ATOM 738 N N . TYR A 1 93 ? -23.003 4.705 19.526 1.00 93.75 93 TYR A N 1
ATOM 739 C CA . TYR A 1 93 ? -23.030 5.717 18.477 1.00 93.75 93 TYR A CA 1
ATOM 740 C C . TYR A 1 93 ? -22.018 6.845 18.729 1.00 93.75 93 TYR A C 1
ATOM 742 O O . TYR A 1 93 ? -21.326 7.269 17.799 1.00 93.75 93 TYR A O 1
ATOM 750 N N . GLU A 1 94 ? -21.891 7.320 19.969 1.00 95.19 94 GLU A N 1
ATOM 751 C CA . GLU A 1 94 ? -20.891 8.323 20.357 1.00 95.19 94 GLU A CA 1
ATOM 752 C C . GLU A 1 94 ? -19.458 7.825 20.108 1.00 95.19 94 GLU A C 1
ATOM 754 O O . GLU A 1 94 ? -18.639 8.516 19.491 1.00 95.19 94 GLU A O 1
ATOM 759 N N . ASP A 1 95 ? -19.162 6.590 20.501 1.00 95.31 95 ASP A N 1
ATOM 760 C CA . ASP A 1 95 ? -17.851 5.979 20.301 1.00 95.31 95 ASP A CA 1
ATOM 761 C C . ASP A 1 95 ? -17.517 5.793 18.812 1.00 95.31 95 ASP A C 1
ATOM 763 O O . ASP A 1 95 ? -16.425 6.161 18.367 1.00 95.31 95 ASP A O 1
ATOM 767 N N . TYR A 1 96 ? -18.474 5.324 18.006 1.00 94.19 96 TYR A N 1
ATOM 768 C CA . TYR A 1 96 ? -18.297 5.184 16.556 1.00 94.19 96 TYR A CA 1
ATOM 769 C C . TYR A 1 96 ? -18.089 6.533 15.872 1.00 94.19 96 TYR A C 1
ATOM 771 O O . TYR A 1 96 ? -17.167 6.705 15.075 1.00 94.19 96 TYR A O 1
ATOM 779 N N . THR A 1 97 ? -18.928 7.521 16.181 1.00 92.69 97 THR A N 1
ATOM 780 C CA . THR A 1 97 ? -18.857 8.832 15.523 1.00 92.69 97 THR A CA 1
ATOM 781 C C . THR A 1 97 ? -17.631 9.632 15.936 1.00 92.69 97 THR A C 1
ATOM 783 O O . THR A 1 97 ? -17.101 10.383 15.110 1.00 92.69 97 THR A O 1
ATOM 786 N N . SER A 1 98 ? -17.146 9.459 17.164 1.00 95.19 98 SER A N 1
ATOM 787 C CA . SER A 1 98 ? -15.934 10.113 17.656 1.00 95.19 98 SER A CA 1
ATOM 788 C C . SER A 1 98 ? -14.643 9.436 17.170 1.00 95.19 98 SER A C 1
ATOM 790 O O . SER A 1 98 ? -13.563 10.024 17.289 1.00 95.19 98 SER A O 1
ATOM 792 N N . TYR A 1 99 ? -14.704 8.216 16.625 1.00 96.38 99 TYR A N 1
ATOM 793 C CA . TYR A 1 99 ? -13.552 7.515 16.054 1.00 96.38 99 TYR A CA 1
ATOM 794 C C . TYR A 1 99 ? -13.367 7.850 14.565 1.00 96.38 99 TYR A C 1
ATOM 796 O O . TYR A 1 99 ? -13.923 7.214 13.675 1.00 96.38 99 TYR A O 1
ATOM 804 N N . LYS A 1 100 ? -12.568 8.885 14.271 1.00 95.62 100 LYS A N 1
ATOM 805 C CA . LYS A 1 100 ? -12.329 9.373 12.895 1.00 95.62 100 LYS A CA 1
ATOM 806 C C . LYS A 1 100 ? -11.138 8.730 12.184 1.00 95.62 100 LYS A C 1
ATOM 808 O O . LYS A 1 100 ? -10.899 9.025 11.011 1.00 95.62 100 LYS A O 1
ATOM 813 N N . GLU A 1 101 ? -10.401 7.851 12.855 1.00 95.81 101 GLU A N 1
ATOM 814 C CA . GLU A 1 101 ? -9.106 7.382 12.359 1.00 95.81 101 GLU A CA 1
ATOM 815 C C . GLU A 1 101 ? -9.216 6.594 11.046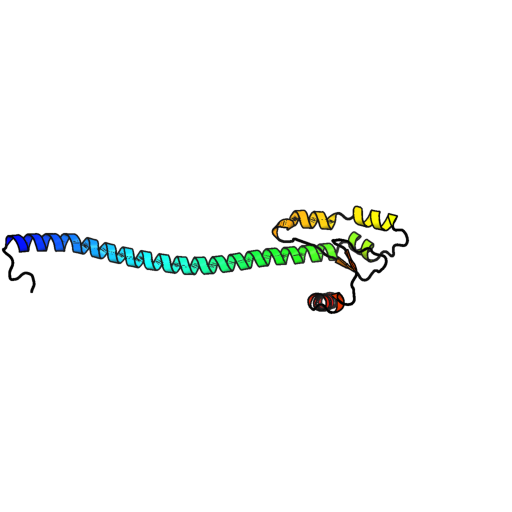 1.00 95.81 101 GLU A C 1
ATOM 817 O O . GLU A 1 101 ? -8.389 6.786 10.157 1.00 95.81 101 GLU A O 1
ATOM 822 N N . PHE A 1 102 ? -10.284 5.810 10.847 1.00 95.31 102 PHE A N 1
ATOM 823 C CA . PHE A 1 102 ? -10.530 5.139 9.563 1.00 95.31 102 PHE A CA 1
ATOM 824 C C . PHE A 1 102 ? -10.617 6.130 8.400 1.00 95.31 102 PHE A C 1
ATOM 826 O O . PHE A 1 102 ? -9.927 5.967 7.394 1.00 95.31 102 PHE A O 1
ATOM 833 N N . SER A 1 103 ? -11.418 7.188 8.552 1.00 94.56 103 SER A N 1
ATOM 834 C CA . SER A 1 103 ? -11.573 8.216 7.519 1.00 94.56 103 SER A CA 1
ATOM 835 C C . SER A 1 103 ? -10.280 8.998 7.275 1.00 94.56 103 SER A C 1
ATOM 837 O O . SER A 1 103 ? -9.944 9.286 6.126 1.00 94.56 103 SER A O 1
ATOM 839 N N . ASN A 1 104 ? -9.509 9.271 8.333 1.00 96.12 104 ASN A N 1
ATOM 840 C CA . ASN A 1 104 ? -8.216 9.945 8.225 1.00 96.12 104 ASN A CA 1
ATOM 841 C C . ASN A 1 104 ? -7.222 9.098 7.423 1.00 96.12 104 ASN A C 1
ATOM 843 O O . ASN A 1 104 ? -6.599 9.593 6.485 1.00 96.12 104 ASN A O 1
ATOM 847 N N . LEU A 1 105 ? -7.097 7.810 7.753 1.00 96.12 105 LEU A N 1
ATOM 848 C CA . LEU A 1 105 ? -6.179 6.898 7.072 1.00 96.12 105 LEU A CA 1
ATOM 849 C C . LEU A 1 105 ? -6.591 6.652 5.622 1.00 96.12 105 LEU A C 1
ATOM 851 O O . LEU A 1 105 ? -5.733 6.683 4.741 1.00 96.12 105 LEU A O 1
ATOM 855 N N . LEU A 1 106 ? -7.886 6.482 5.347 1.00 95.31 106 LEU A N 1
ATOM 856 C CA . LEU A 1 106 ? -8.382 6.368 3.975 1.00 95.31 106 LEU A CA 1
ATOM 857 C C . LEU A 1 106 ? -8.135 7.645 3.169 1.00 95.31 106 LEU A C 1
ATOM 859 O O . LEU A 1 106 ? -7.793 7.546 1.999 1.00 95.31 106 LEU A O 1
ATOM 863 N N . SER A 1 107 ? -8.242 8.828 3.778 1.00 96.06 107 SER A N 1
ATOM 864 C CA . SER A 1 107 ? -7.926 10.098 3.114 1.00 96.06 107 SER A CA 1
ATOM 865 C C . SER A 1 107 ? -6.435 10.211 2.772 1.00 96.06 107 SER A C 1
ATOM 867 O O . SER A 1 107 ? -6.079 10.512 1.632 1.00 96.06 107 SER A O 1
ATOM 869 N N . ILE A 1 108 ? -5.553 9.898 3.729 1.00 96.06 108 ILE A N 1
ATOM 870 C CA . ILE A 1 108 ? -4.092 9.985 3.563 1.00 96.06 108 ILE A CA 1
ATOM 871 C C . ILE A 1 108 ? -3.582 8.960 2.540 1.00 96.06 108 ILE A C 1
ATOM 873 O O . ILE A 1 108 ? -2.720 9.275 1.718 1.00 96.06 108 ILE A O 1
ATOM 877 N N . TYR A 1 109 ? -4.112 7.737 2.575 1.00 95.31 109 TYR A N 1
ATOM 878 C CA . TYR A 1 109 ? -3.634 6.610 1.771 1.00 95.31 109 TYR A CA 1
ATOM 879 C C . TYR A 1 109 ? -4.574 6.234 0.616 1.00 95.31 109 TYR A C 1
ATOM 881 O O . TYR A 1 109 ? -4.452 5.134 0.072 1.00 95.31 109 TYR A O 1
ATOM 889 N N . ASN A 1 110 ? -5.457 7.147 0.191 1.00 93.88 110 ASN A N 1
ATOM 890 C CA . ASN A 1 110 ? -6.501 6.911 -0.822 1.00 93.88 110 ASN A CA 1
ATOM 891 C C . ASN A 1 110 ? -5.995 6.328 -2.153 1.00 93.88 110 ASN A C 1
ATOM 893 O O . ASN A 1 110 ? -6.733 5.627 -2.841 1.00 93.88 110 ASN A O 1
ATOM 897 N N . LYS A 1 111 ? -4.736 6.593 -2.523 1.00 92.75 111 LYS A N 1
ATOM 898 C CA . LYS A 1 111 ? -4.113 6.059 -3.742 1.00 92.75 111 LYS A CA 1
ATOM 899 C C . LYS A 1 111 ? -3.873 4.552 -3.677 1.00 92.75 111 LYS A C 1
ATOM 901 O O . LYS A 1 111 ? -3.933 3.888 -4.705 1.00 92.75 111 LYS A O 1
ATOM 906 N N . ASN A 1 112 ? -3.582 4.035 -2.485 1.00 91.94 112 ASN A N 1
ATOM 907 C CA . ASN A 1 112 ? -3.128 2.659 -2.288 1.00 91.94 112 ASN A CA 1
ATOM 908 C C . ASN A 1 112 ? -4.165 1.803 -1.553 1.00 91.94 112 ASN A C 1
ATOM 910 O O . ASN A 1 112 ? -4.145 0.582 -1.687 1.00 91.94 112 ASN A O 1
ATOM 914 N N . ILE A 1 113 ? -5.052 2.423 -0.771 1.00 93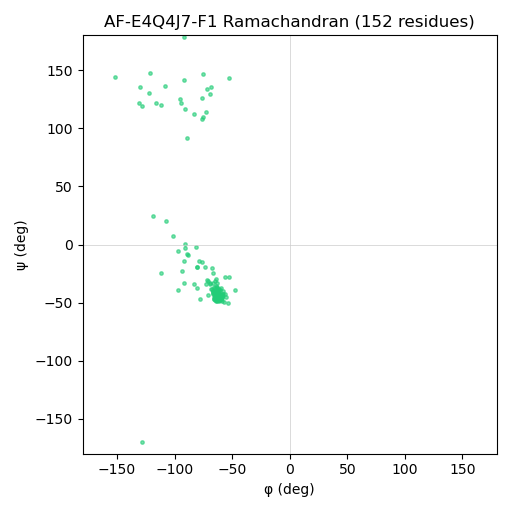.81 113 ILE A N 1
ATOM 915 C CA . ILE A 1 113 ? -5.981 1.741 0.128 1.00 93.81 113 ILE A CA 1
ATOM 916 C C . ILE A 1 113 ? -7.392 2.249 -0.134 1.00 93.81 113 ILE A C 1
ATOM 918 O O . ILE A 1 113 ? -7.686 3.428 0.042 1.00 93.81 113 ILE A O 1
ATOM 922 N N . HIS A 1 114 ? -8.268 1.334 -0.539 1.00 93.38 114 HIS A N 1
ATOM 923 C CA . HIS A 1 114 ? -9.660 1.650 -0.844 1.00 93.38 114 HIS A CA 1
ATOM 924 C C . HIS A 1 114 ? -10.591 1.470 0.362 1.00 93.38 114 HIS A C 1
ATOM 926 O O . HIS A 1 114 ? -11.581 2.183 0.488 1.00 93.38 114 HIS A O 1
ATOM 932 N N . LEU A 1 115 ? -10.294 0.504 1.236 1.00 93.75 115 LEU A N 1
ATOM 933 C CA . LEU A 1 115 ? -11.177 0.121 2.331 1.00 93.75 115 LEU A CA 1
ATOM 934 C C . LEU A 1 115 ? -10.387 -0.436 3.513 1.00 93.75 115 LEU A C 1
ATOM 936 O O . LEU A 1 115 ? -9.403 -1.152 3.326 1.00 93.75 115 LEU A O 1
ATOM 940 N N . ILE A 1 116 ? -10.867 -0.144 4.720 1.00 95.12 116 ILE A N 1
ATOM 941 C CA . ILE A 1 116 ? -10.377 -0.708 5.977 1.00 95.12 116 ILE A CA 1
ATOM 942 C C . ILE A 1 116 ? -11.557 -1.398 6.660 1.00 95.12 116 ILE A C 1
ATOM 944 O O . ILE A 1 116 ? -12.629 -0.811 6.777 1.00 95.12 116 ILE A O 1
ATOM 948 N N . LYS A 1 117 ? -11.356 -2.648 7.090 1.00 94.75 117 LYS A N 1
ATOM 949 C CA . LYS A 1 117 ? -12.344 -3.426 7.842 1.00 94.75 117 LYS A CA 1
ATOM 950 C C . LYS A 1 117 ? -11.716 -4.029 9.085 1.00 94.75 117 LYS A C 1
ATOM 952 O O . LYS A 1 117 ? -10.643 -4.625 9.006 1.00 94.75 117 LYS A O 1
ATOM 957 N N . VAL A 1 118 ? -12.425 -3.924 10.199 1.00 94.94 118 VAL A N 1
ATOM 958 C CA . VAL A 1 118 ? -12.089 -4.526 11.482 1.00 94.94 118 VAL A CA 1
ATOM 959 C C . VAL A 1 118 ? -13.105 -5.612 11.782 1.00 94.94 118 VAL A C 1
ATOM 961 O O . VAL A 1 118 ? -14.307 -5.367 11.871 1.00 94.94 118 VAL A O 1
ATOM 964 N N . TYR A 1 119 ? -12.597 -6.831 11.924 1.00 93.94 119 TYR A N 1
ATOM 965 C CA . TYR A 1 119 ? -13.409 -8.005 12.189 1.00 93.94 119 TYR A CA 1
ATOM 966 C C . TYR A 1 119 ? -13.470 -8.264 13.692 1.00 93.94 119 TYR A C 1
ATOM 968 O O . TYR A 1 119 ? -12.432 -8.440 14.326 1.00 93.94 119 TYR A O 1
ATOM 976 N N . THR A 1 120 ? -14.677 -8.291 14.254 1.00 93.69 120 THR A N 1
ATOM 977 C CA . THR A 1 120 ? -14.898 -8.390 15.703 1.00 93.69 120 THR A CA 1
ATOM 978 C C . THR A 1 120 ? -15.726 -9.612 16.088 1.00 93.69 120 THR A C 1
ATOM 980 O O . THR A 1 120 ? -16.604 -10.059 15.349 1.00 93.69 120 THR A O 1
ATOM 983 N N . PHE A 1 121 ? -15.445 -10.156 17.271 1.00 92.69 121 PHE A N 1
ATOM 984 C CA . PHE A 1 121 ? -16.248 -11.206 17.902 1.00 92.69 121 PHE A CA 1
ATOM 985 C C . PHE A 1 121 ? -17.242 -10.659 18.929 1.00 92.69 121 PHE A C 1
ATOM 987 O O . PHE A 1 121 ? -18.045 -11.430 19.447 1.00 92.69 121 PHE A O 1
ATOM 994 N N . ASN A 1 122 ? -17.193 -9.359 19.226 1.00 93.56 122 ASN A N 1
ATOM 995 C CA . ASN A 1 122 ? -18.076 -8.736 20.199 1.00 93.56 122 ASN A CA 1
ATOM 996 C C . ASN A 1 122 ? -19.504 -8.625 19.617 1.00 93.56 122 ASN A C 1
ATOM 998 O O . ASN A 1 122 ? -19.712 -7.884 18.651 1.00 93.56 122 ASN A O 1
ATOM 1002 N N . PRO A 1 123 ? -20.495 -9.348 20.178 1.00 91.00 123 PRO A N 1
ATOM 1003 C CA . PRO A 1 123 ? -21.845 -9.382 19.631 1.00 91.00 123 PRO A CA 1
ATOM 1004 C C . PRO A 1 123 ? -22.634 -8.092 19.887 1.00 91.00 123 PRO A C 1
ATOM 1006 O O . PRO A 1 123 ? -23.616 -7.859 19.182 1.00 91.00 123 PRO A O 1
ATOM 1009 N N . THR A 1 124 ? -22.224 -7.260 20.856 1.00 94.06 124 THR A N 1
ATOM 1010 C CA . THR A 1 124 ? -22.910 -5.994 21.171 1.00 94.06 124 THR A CA 1
ATOM 1011 C C . THR A 1 124 ? -22.602 -4.898 20.154 1.00 94.06 124 THR A C 1
ATOM 1013 O O . THR A 1 124 ? -23.290 -3.883 20.118 1.00 94.06 124 THR A O 1
ATOM 1016 N N . LEU A 1 125 ? -21.571 -5.086 19.323 1.00 93.81 125 LEU A N 1
ATOM 1017 C CA . LEU A 1 125 ? -21.241 -4.163 18.243 1.00 93.81 125 LEU A CA 1
ATOM 1018 C C . LEU A 1 125 ? -22.208 -4.312 17.060 1.00 93.81 125 LEU A C 1
ATOM 1020 O O . LEU A 1 125 ? -22.705 -5.401 16.733 1.00 93.81 125 LEU A O 1
ATOM 1024 N N . LEU A 1 126 ? -22.461 -3.188 16.397 1.00 92.50 126 LEU A N 1
ATOM 1025 C CA . LEU A 1 126 ? -23.263 -3.139 15.182 1.00 92.50 126 LEU A CA 1
ATOM 1026 C C . LEU A 1 126 ? -22.355 -3.264 13.961 1.00 92.50 126 LEU A C 1
ATOM 1028 O O . LEU A 1 126 ? -21.261 -2.707 13.929 1.00 92.50 126 LEU A O 1
ATOM 1032 N N . ASP A 1 127 ? -22.827 -3.995 12.953 1.00 91.31 127 ASP A N 1
ATOM 1033 C CA . ASP A 1 127 ? -22.125 -4.070 11.675 1.00 91.31 127 ASP A CA 1
ATOM 1034 C C . ASP A 1 127 ? -22.221 -2.720 10.958 1.00 91.31 127 ASP A C 1
ATOM 1036 O O . ASP A 1 127 ? -23.310 -2.164 10.795 1.00 91.31 127 ASP A O 1
ATOM 1040 N N . THR A 1 128 ? -21.080 -2.203 10.513 1.00 89.62 128 THR A N 1
ATOM 1041 C CA . THR A 1 128 ? -20.957 -0.979 9.713 1.00 89.62 128 THR A CA 1
ATOM 1042 C C . THR A 1 128 ? -20.118 -1.247 8.459 1.00 89.62 128 THR A C 1
ATOM 1044 O O . THR A 1 128 ? -19.825 -2.395 8.115 1.00 89.62 128 THR A O 1
ATOM 1047 N N . GLY A 1 129 ? -19.737 -0.196 7.723 1.00 87.50 129 GLY A N 1
ATOM 1048 C CA . GLY A 1 129 ? -18.792 -0.335 6.611 1.00 87.50 129 GLY A CA 1
ATOM 1049 C C . GLY A 1 129 ? -17.408 -0.810 7.073 1.00 87.50 129 GLY A C 1
ATOM 1050 O O . GLY A 1 129 ? -16.770 -1.619 6.393 1.00 87.50 129 GLY A O 1
ATOM 1051 N N . GLU A 1 130 ? -16.978 -0.330 8.239 1.00 92.94 130 GLU A N 1
ATOM 1052 C CA . GLU A 1 130 ? -15.669 -0.565 8.844 1.00 92.94 130 GLU A CA 1
ATOM 1053 C C . GLU A 1 130 ? -15.692 -1.701 9.871 1.00 92.94 130 GLU A C 1
ATOM 1055 O O . GLU A 1 130 ? -14.756 -2.494 9.901 1.00 92.94 130 GLU A O 1
ATOM 1060 N N . PHE A 1 131 ? -16.739 -1.824 10.692 1.00 94.88 131 PHE A N 1
AT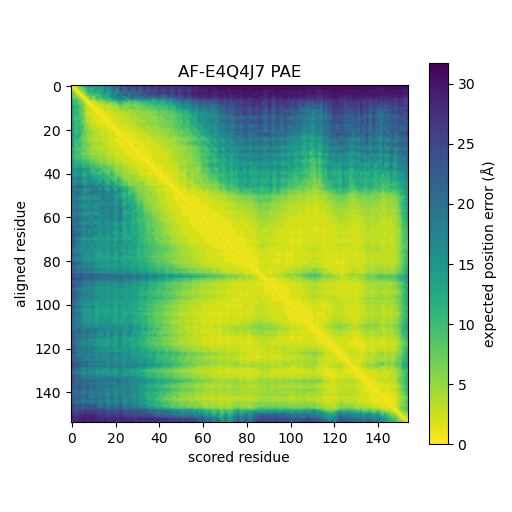OM 1061 C CA . PHE A 1 131 ? -16.863 -2.885 11.695 1.00 94.88 131 PHE A CA 1
ATOM 1062 C C . PHE A 1 131 ? -17.683 -4.050 11.151 1.00 94.88 131 PHE A C 1
ATOM 1064 O O . PHE A 1 131 ? -18.811 -3.869 10.706 1.00 94.88 131 PHE A O 1
ATOM 1071 N N . VAL A 1 132 ? -17.125 -5.258 11.199 1.00 95.00 132 VAL A N 1
ATOM 1072 C CA . VAL A 1 132 ? -17.790 -6.462 10.688 1.00 95.00 132 VAL A CA 1
ATOM 1073 C C . VAL A 1 132 ? -17.725 -7.571 11.726 1.00 95.00 132 VAL A C 1
ATOM 1075 O O . VAL A 1 132 ? -16.645 -8.009 12.125 1.00 95.00 132 VAL A O 1
ATOM 1078 N N . LYS A 1 133 ? -18.877 -8.078 12.148 1.00 94.31 133 LYS A N 1
ATOM 1079 C CA . LYS A 1 133 ? -18.964 -9.240 13.026 1.00 94.31 133 LYS A CA 1
ATOM 1080 C C . LYS A 1 133 ? -18.521 -10.495 12.298 1.00 94.31 133 LYS A C 1
ATOM 1082 O O . LYS A 1 133 ? -18.889 -10.767 11.156 1.00 94.31 133 LYS A O 1
ATOM 1087 N N . VAL A 1 134 ? -17.713 -11.286 12.990 1.00 94.12 134 VAL A N 1
ATOM 1088 C CA . VAL A 1 134 ? -17.192 -12.539 12.457 1.00 94.12 134 VAL A CA 1
ATOM 1089 C C . VAL A 1 134 ? -18.282 -13.608 12.490 1.00 94.12 134 VAL A C 1
ATOM 1091 O O . VAL A 1 134 ? -18.605 -14.165 13.541 1.00 94.12 134 VAL A O 1
ATOM 1094 N N . ASP A 1 135 ? -18.799 -13.954 11.315 1.00 93.06 135 ASP A N 1
ATOM 1095 C CA . ASP A 1 135 ? -19.738 -15.056 11.129 1.00 93.06 135 ASP A CA 1
ATOM 1096 C C . ASP A 1 135 ? -19.034 -16.394 10.800 1.00 93.06 135 ASP A C 1
ATOM 1098 O O . ASP A 1 135 ? -17.808 -16.502 10.677 1.00 93.06 135 ASP A O 1
ATOM 1102 N N . ASN A 1 136 ? -19.825 -17.460 10.653 1.00 92.62 136 ASN A N 1
ATOM 1103 C CA . ASN A 1 136 ? -19.310 -18.789 10.309 1.00 92.62 136 ASN A CA 1
ATOM 1104 C C . ASN A 1 136 ? -18.723 -18.876 8.892 1.00 92.62 136 ASN A C 1
ATOM 1106 O O . ASN A 1 136 ? -17.956 -19.801 8.613 1.00 92.62 136 ASN A O 1
ATOM 1110 N N . TYR A 1 137 ? -19.080 -17.956 7.996 1.00 93.31 137 TYR A N 1
ATOM 1111 C CA . TYR A 1 137 ? -18.534 -17.900 6.646 1.00 93.31 137 TYR A CA 1
ATOM 1112 C C . TYR A 1 137 ? -17.130 -17.284 6.655 1.00 93.31 137 TYR A C 1
ATOM 1114 O O . TYR A 1 137 ? -16.205 -17.874 6.092 1.00 93.31 137 TYR A O 1
ATOM 1122 N N . ILE A 1 138 ? -16.943 -16.165 7.358 1.00 93.06 138 ILE A N 1
ATOM 1123 C CA . ILE A 1 138 ? -15.669 -15.458 7.545 1.00 93.06 138 ILE A CA 1
ATOM 1124 C C . ILE A 1 138 ? -14.655 -16.364 8.245 1.00 93.06 138 ILE A C 1
ATOM 1126 O O . ILE A 1 138 ? -13.524 -16.481 7.778 1.00 93.06 138 ILE A O 1
ATOM 1130 N N . LYS A 1 139 ? -15.068 -17.101 9.287 1.00 92.44 139 LYS A N 1
ATOM 1131 C CA . LYS A 1 139 ? -14.195 -18.057 10.004 1.00 92.44 139 LYS A CA 1
ATOM 1132 C C . LYS A 1 139 ? -13.561 -19.118 9.102 1.00 92.44 139 LYS A C 1
ATOM 1134 O O . LYS A 1 139 ? -12.491 -19.625 9.421 1.00 92.44 139 LYS A O 1
ATOM 1139 N N . LYS A 1 140 ? -14.216 -19.470 7.991 1.00 93.94 140 LYS A N 1
ATOM 1140 C CA . LYS A 1 140 ? -13.729 -20.473 7.029 1.00 93.94 140 LYS A CA 1
ATOM 1141 C C . LYS A 1 140 ? -12.840 -19.873 5.940 1.00 93.94 140 LYS A C 1
ATOM 1143 O O . LYS A 1 140 ? -12.252 -20.618 5.156 1.00 93.94 140 LYS A O 1
ATOM 1148 N N . GLN A 1 141 ? -12.736 -18.548 5.860 1.00 94.56 141 GLN A N 1
ATOM 1149 C CA . GLN A 1 141 ? -11.937 -17.895 4.834 1.00 94.56 141 GLN A CA 1
ATOM 1150 C C . GLN A 1 141 ? -10.448 -18.081 5.102 1.00 94.56 141 GLN A C 1
ATOM 1152 O O . GLN A 1 141 ? -9.960 -17.855 6.208 1.00 94.56 141 GLN A O 1
ATOM 1157 N N . ARG A 1 142 ? -9.701 -18.438 4.051 1.00 93.62 142 ARG A N 1
ATOM 1158 C CA . ARG A 1 142 ? -8.254 -18.681 4.151 1.00 93.62 142 ARG A CA 1
ATOM 1159 C C . ARG A 1 142 ? -7.507 -17.489 4.746 1.00 93.62 142 ARG A C 1
ATOM 1161 O O . ARG A 1 142 ? -6.687 -17.683 5.635 1.00 93.62 142 ARG A O 1
ATOM 1168 N N . TRP A 1 143 ? -7.809 -16.271 4.296 1.00 90.31 143 TRP A N 1
ATOM 1169 C CA . TRP A 1 143 ? -7.151 -15.057 4.789 1.00 90.31 143 TRP A CA 1
ATOM 1170 C C . TRP A 1 143 ? -7.374 -14.844 6.296 1.00 90.31 143 TRP A C 1
ATOM 1172 O O . TRP A 1 143 ? -6.430 -14.487 6.994 1.00 90.31 143 TRP A O 1
ATOM 1182 N N . PHE A 1 144 ? -8.574 -15.147 6.802 1.00 91.94 144 PHE A N 1
ATOM 1183 C CA . PHE A 1 144 ? -8.920 -15.008 8.218 1.00 91.94 144 PHE A CA 1
ATOM 1184 C C . PHE A 1 144 ? -8.201 -16.058 9.073 1.00 91.94 144 PHE A C 1
ATOM 1186 O O . PHE A 1 144 ? -7.615 -15.756 10.108 1.00 91.94 144 PHE A O 1
ATOM 1193 N N . ILE A 1 145 ? -8.163 -17.307 8.603 1.00 91.75 145 ILE A N 1
ATOM 1194 C CA . ILE A 1 145 ? -7.415 -18.377 9.277 1.00 91.75 145 ILE A CA 1
ATOM 1195 C C . ILE A 1 145 ? -5.914 -18.048 9.314 1.00 91.75 145 ILE A C 1
ATOM 1197 O O . ILE A 1 145 ? -5.246 -18.302 10.315 1.00 91.75 145 ILE A O 1
ATOM 1201 N N . HIS A 1 146 ? -5.366 -17.477 8.237 1.00 90.00 146 HIS A N 1
ATOM 1202 C CA . HIS A 1 146 ? -3.962 -17.073 8.190 1.00 90.00 146 HIS A CA 1
ATOM 1203 C C . HIS A 1 146 ? -3.646 -15.906 9.134 1.00 90.00 146 HIS A C 1
ATOM 1205 O O . HIS A 1 146 ? -2.598 -15.948 9.777 1.00 90.00 146 HIS A O 1
ATOM 1211 N N . SER A 1 147 ? -4.532 -14.913 9.278 1.00 86.38 147 SER A N 1
ATOM 1212 C CA . SER A 1 147 ? -4.298 -13.785 10.193 1.00 86.38 147 SER A CA 1
ATOM 1213 C C . SER A 1 147 ? -4.265 -14.218 11.660 1.00 86.38 147 SER A C 1
ATOM 1215 O O . SER A 1 147 ? -3.432 -13.733 12.420 1.00 86.38 147 SER A O 1
ATOM 1217 N N . LEU A 1 148 ? -5.094 -15.193 12.047 1.00 85.81 148 LEU A N 1
ATOM 1218 C CA . LEU A 1 148 ? -5.096 -15.743 13.409 1.00 85.81 148 LEU A CA 1
ATOM 1219 C C . LEU A 1 148 ? -3.778 -16.438 13.782 1.00 85.81 148 LEU A C 1
ATOM 1221 O O . LEU A 1 148 ? -3.352 -16.374 14.931 1.00 85.81 148 LEU A O 1
ATOM 1225 N N . LYS A 1 149 ? -3.104 -17.079 12.819 1.00 80.44 149 LYS A N 1
ATOM 1226 C CA . LYS A 1 149 ? -1.801 -17.722 13.063 1.00 80.44 149 LYS A CA 1
ATOM 1227 C C . LYS A 1 149 ? -0.688 -16.706 13.322 1.00 80.44 149 LYS A C 1
ATOM 1229 O O . LYS A 1 149 ? 0.211 -16.994 14.100 1.00 80.44 149 LYS A O 1
ATOM 1234 N N . GLY A 1 150 ? -0.749 -15.544 12.670 1.00 66.06 150 GLY A N 1
ATOM 1235 C CA . GLY A 1 150 ? 0.201 -14.450 12.893 1.00 66.06 150 GLY A CA 1
ATOM 1236 C C . GLY A 1 150 ? -0.018 -13.735 14.227 1.00 66.06 150 GLY A C 1
ATOM 1237 O O . GLY A 1 150 ? 0.952 -13.352 14.869 1.00 66.06 150 GLY A O 1
ATOM 1238 N N . ALA A 1 151 ? -1.273 -13.620 14.672 1.00 57.38 151 ALA A N 1
ATOM 1239 C CA . ALA A 1 151 ? -1.618 -13.024 15.965 1.00 57.38 151 ALA A CA 1
ATOM 1240 C C . ALA A 1 151 ? -1.121 -13.844 17.171 1.00 57.38 151 ALA A C 1
ATOM 1242 O O . ALA A 1 151 ? -0.917 -13.280 18.232 1.00 57.38 151 ALA A O 1
ATOM 1243 N N . ALA A 1 152 ? -0.900 -15.155 17.014 1.00 47.47 152 ALA A N 1
ATOM 1244 C CA . ALA A 1 152 ? -0.392 -16.029 18.077 1.00 47.47 152 ALA A CA 1
ATOM 1245 C C . ALA A 1 152 ? 1.142 -15.981 18.261 1.00 47.47 152 ALA A C 1
ATOM 1247 O O . ALA A 1 152 ? 1.674 -16.699 19.106 1.00 47.47 152 ALA A O 1
ATOM 1248 N N . LEU A 1 153 ? 1.859 -15.206 17.438 1.00 41.28 153 LEU A N 1
ATOM 1249 C CA . LEU A 1 153 ? 3.325 -15.084 17.462 1.00 41.28 153 LEU A CA 1
ATOM 1250 C C . LEU A 1 153 ? 3.826 -13.799 18.151 1.00 41.28 153 LEU A C 1
ATOM 1252 O O . LEU A 1 153 ? 5.030 -13.543 18.134 1.00 41.28 153 LEU A O 1
ATOM 1256 N N . TYR A 1 154 ? 2.927 -13.028 18.765 1.00 38.16 154 TYR A N 1
ATOM 1257 C CA . TYR A 1 154 ? 3.203 -11.848 19.591 1.00 38.16 154 TYR A CA 1
ATOM 1258 C C . TYR A 1 154 ? 2.328 -11.875 20.844 1.00 38.16 154 TYR A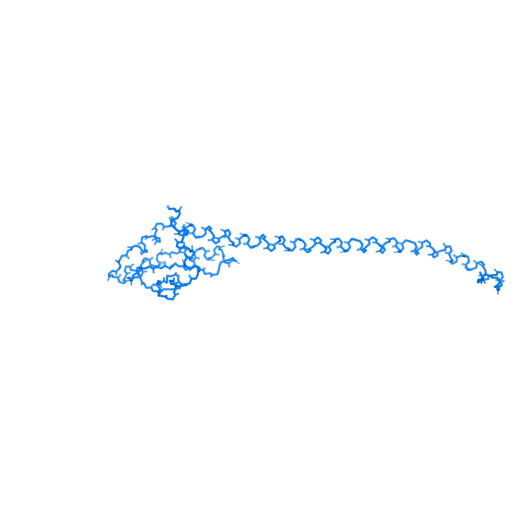 C 1
ATOM 1260 O O . TYR A 1 154 ? 2.745 -11.251 21.843 1.00 38.16 154 TYR A O 1
#

Mean predicted aligned error: 9.66 Å

Organism: Caldicellulosiruptor owensensis (strain ATCC 700167 / DSM 13100 / OL) (NCBI:txid632518)

Radius of gyration: 35.74 Å; Cα contacts (8 Å, |Δi|>4): 71; chains: 1; bounding box: 61×31×101 Å

Foldseek 3Di:
DVQPPDDPVVNVVVVVVCVVVVVVVVVVVVVVVVVVVVVVVCVVVVVVVVVVVVVVLVVVLVVLVVVLVVCLVPDPLNVCLQPDQDPDVVVNVVSVVVPCVQVVSCVVCVVRDPAAADEGCRPNHDDDRHYHYDDPVNCPDPVSVVVVVVVVVD

Sequence (154 aa):
MLLTNLEMRKKFILAFLISAFIPQIVLGIILFLNLHAITLENAINNTKRNVQDVKKSLSDVLQNAVYISNKLYLDKKLSDILSTEYSDVSKLYEDYTSYKEFSNLLSIYNKNIHLIKVYTFNPTLLDTGEFVKVDNYIKKQRWFIHSLKGAALY

Solvent-accessible surface area (backbone atoms only — not comparable to full-atom values): 9045 Å² total; per-residue (Å²): 129,85,74,80,86,52,62,72,71,55,51,56,54,50,52,53,49,51,67,60,46,51,60,53,52,52,51,51,51,55,51,50,55,50,52,51,52,52,51,52,51,50,53,54,50,50,55,52,48,52,54,51,50,54,53,48,55,52,49,54,36,50,51,50,52,50,50,52,50,53,52,54,72,69,28,62,70,57,50,50,61,63,69,54,82,53,89,50,70,68,60,51,50,50,55,56,72,71,56,53,62,67,63,52,50,40,64,78,37,50,92,66,39,90,80,68,74,47,79,37,83,51,81,62,60,72,75,55,92,40,36,37,66,65,48,80,68,55,65,68,33,67,70,53,52,52,50,55,61,59,62,74,77,115

Secondary structure (DSSP, 8-state):
-TTTTS-HHHHHHHHHHHHHHHHHHHHHHHHHHHHHHHHHHHHHHHHHHHHHHHHHHHHHHHHHHHHHHHHHHT-HHHHHHHH---S-HHHHHHHHHH--HHHHHHHHTTTT-----EEE--TTSPP-SSEEE--TTGGG-HHHHHHHHHHTT-